Protein AF-A0AAD4XE74-F1 (afdb_monomer)

InterPro domains:
  IPR036691 Endonuclease/exonuclease/phosphatase superfamily [G3DSA:3.60.10.10] (6-83)
  IPR036691 Endonuclease/exonuclease/phosphatase superfamily [SSF56219] (14-82)

Radius of gyration: 14.6 Å; Cα contacts (8 Å, |Δi|>4): 123; chains: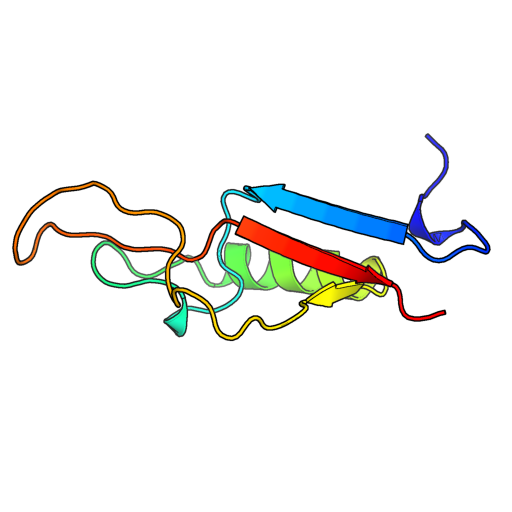 1; bounding box: 41×23×37 Å

Structure (mmCIF, N/CA/C/O backbone):
data_AF-A0AAD4XE74-F1
#
_entry.id   AF-A0AAD4XE74-F1
#
loop_
_atom_site.group_PDB
_atom_site.id
_atom_site.type_symbol
_atom_site.label_atom_id
_atom_site.label_alt_id
_atom_site.label_comp_id
_atom_site.label_asym_id
_atom_site.label_entity_id
_atom_site.label_seq_id
_atom_site.pdbx_PDB_ins_code
_atom_site.Cartn_x
_atom_site.Cartn_y
_atom_site.Cartn_z
_atom_site.occupancy
_atom_site.B_iso_or_equiv
_atom_site.auth_seq_id
_atom_site.auth_comp_id
_atom_site.auth_asym_id
_atom_site.auth_atom_id
_atom_site.pdbx_PDB_model_num
ATOM 1 N N . MET A 1 1 ? 25.278 -0.158 -4.386 1.00 51.12 1 MET A N 1
ATOM 2 C CA . MET A 1 1 ? 23.994 -0.791 -4.744 1.00 51.12 1 MET A CA 1
ATOM 3 C C . MET A 1 1 ? 23.669 -0.329 -6.141 1.00 51.12 1 MET A C 1
ATOM 5 O O . MET A 1 1 ? 23.653 0.876 -6.356 1.00 51.12 1 MET A O 1
ATOM 9 N N . GLU A 1 2 ? 23.514 -1.255 -7.079 1.00 57.50 2 GLU A N 1
ATOM 10 C CA . GLU A 1 2 ? 22.950 -0.915 -8.384 1.00 57.50 2 GLU A CA 1
ATOM 11 C C . GLU A 1 2 ? 21.494 -0.498 -8.190 1.00 57.50 2 GLU A C 1
ATOM 13 O O . GLU A 1 2 ? 20.784 -1.054 -7.348 1.00 57.50 2 GLU A O 1
ATOM 18 N N . ASN A 1 3 ? 21.081 0.537 -8.913 1.00 68.81 3 ASN A N 1
ATOM 19 C CA . ASN A 1 3 ? 19.697 0.965 -8.902 1.00 68.81 3 ASN A CA 1
ATOM 20 C C . ASN A 1 3 ? 18.884 -0.097 -9.651 1.00 68.81 3 ASN A C 1
ATOM 22 O O . ASN A 1 3 ? 19.134 -0.358 -10.823 1.00 68.81 3 ASN A O 1
ATOM 26 N N . VAL A 1 4 ? 17.913 -0.716 -8.983 1.00 70.88 4 VAL A N 1
ATOM 27 C CA . VAL A 1 4 ? 17.042 -1.711 -9.626 1.00 70.88 4 VAL A CA 1
ATOM 28 C C . VAL A 1 4 ? 16.252 -1.116 -10.796 1.00 70.88 4 VAL A C 1
ATOM 30 O O . VAL A 1 4 ? 15.975 -1.821 -11.756 1.00 70.88 4 VAL A O 1
ATOM 33 N N . ALA A 1 5 ? 15.996 0.196 -10.785 1.00 70.12 5 ALA A N 1
ATOM 34 C CA . ALA A 1 5 ? 15.351 0.904 -11.885 1.00 70.12 5 ALA A CA 1
ATOM 35 C C . ALA A 1 5 ? 16.237 1.068 -13.132 1.00 70.12 5 ALA A C 1
ATOM 37 O O . ALA A 1 5 ? 15.724 1.445 -14.178 1.00 70.12 5 ALA A O 1
ATOM 38 N N . SER A 1 6 ? 17.548 0.796 -13.059 1.00 71.50 6 SER A N 1
ATOM 39 C CA . SER A 1 6 ? 18.431 0.805 -14.239 1.00 71.50 6 SER A CA 1
ATOM 40 C C . SER A 1 6 ? 18.617 -0.572 -14.883 1.00 71.50 6 SER A C 1
ATOM 42 O O . SER A 1 6 ? 19.422 -0.707 -15.802 1.00 71.50 6 SER A O 1
ATOM 44 N N . LEU A 1 7 ? 17.928 -1.604 -14.386 1.00 75.12 7 LEU A N 1
ATOM 45 C CA . LEU 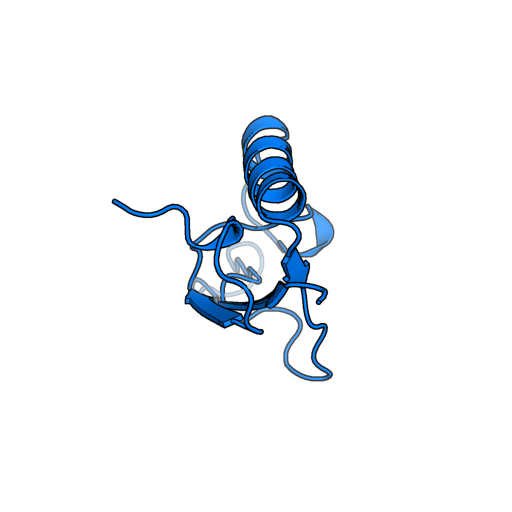A 1 7 ? 17.967 -2.940 -14.972 1.00 75.12 7 LEU A CA 1
ATOM 46 C C . LEU A 1 7 ? 17.111 -2.980 -16.244 1.00 75.12 7 LEU A C 1
ATOM 48 O O . LEU A 1 7 ? 15.939 -2.620 -16.216 1.00 75.12 7 LEU A O 1
ATOM 52 N N . ASP A 1 8 ? 17.675 -3.480 -17.345 1.00 79.00 8 ASP A N 1
ATOM 53 C CA . ASP A 1 8 ? 16.950 -3.723 -18.604 1.00 79.00 8 ASP A CA 1
ATOM 54 C C . ASP A 1 8 ? 16.164 -5.050 -18.543 1.00 79.00 8 ASP A C 1
ATOM 56 O O . ASP A 1 8 ? 16.349 -5.979 -19.334 1.00 79.00 8 ASP A O 1
ATOM 60 N N . CYS A 1 9 ? 15.340 -5.201 -17.506 1.00 82.81 9 CYS A N 1
ATOM 61 C CA . CYS A 1 9 ? 14.466 -6.350 -17.326 1.00 82.81 9 CYS A CA 1
ATOM 62 C C . CYS A 1 9 ? 13.210 -5.984 -16.529 1.00 82.81 9 CYS A C 1
ATOM 64 O O . CYS A 1 9 ? 13.158 -4.984 -15.815 1.00 82.81 9 CYS A O 1
ATOM 66 N N . VAL A 1 10 ? 12.172 -6.812 -16.666 1.00 89.44 10 VAL A N 1
ATOM 67 C CA . VAL A 1 10 ? 10.965 -6.686 -15.844 1.00 89.44 10 VAL A CA 1
ATOM 68 C C . VAL A 1 10 ? 11.265 -7.234 -14.454 1.00 89.44 10 VAL A C 1
ATOM 70 O O . VAL A 1 10 ? 11.754 -8.360 -14.322 1.00 89.44 10 VAL A O 1
ATOM 73 N N . TYR A 1 11 ? 10.948 -6.457 -13.426 1.00 90.88 11 TYR A N 1
ATOM 74 C CA . TYR A 1 11 ? 11.079 -6.827 -12.028 1.00 90.88 11 TYR A CA 1
ATOM 75 C C . TYR A 1 11 ? 9.815 -6.462 -11.246 1.00 90.88 11 TYR A C 1
ATOM 77 O O . TYR A 1 11 ? 9.042 -5.583 -11.623 1.00 90.88 11 TYR A O 1
ATOM 85 N N . ALA A 1 12 ? 9.608 -7.176 -10.140 1.00 93.31 12 ALA A N 1
ATOM 86 C CA . ALA A 1 12 ? 8.474 -6.975 -9.254 1.00 93.31 12 ALA A CA 1
ATOM 87 C C . ALA A 1 12 ? 8.942 -6.838 -7.802 1.00 93.31 12 ALA A C 1
ATOM 89 O O . ALA A 1 12 ? 9.798 -7.599 -7.346 1.00 93.31 12 ALA A O 1
ATOM 90 N N . ALA A 1 13 ? 8.349 -5.898 -7.070 1.00 93.81 13 ALA A N 1
ATOM 91 C CA . ALA A 1 13 ? 8.447 -5.784 -5.622 1.00 93.81 13 ALA A CA 1
ATOM 92 C C . ALA A 1 13 ? 7.110 -6.219 -5.011 1.00 93.81 13 ALA A C 1
ATOM 94 O O . ALA A 1 13 ? 6.088 -5.569 -5.217 1.00 93.81 13 ALA A O 1
ATOM 95 N N . ILE A 1 14 ? 7.112 -7.340 -4.288 1.00 95.25 14 ILE A N 1
ATOM 96 C CA . ILE A 1 14 ? 5.896 -7.962 -3.753 1.00 95.25 14 ILE A CA 1
ATOM 97 C C . ILE A 1 14 ? 6.070 -8.202 -2.258 1.00 95.25 14 ILE A C 1
ATOM 99 O O . ILE A 1 14 ? 7.083 -8.766 -1.839 1.00 95.25 14 ILE A O 1
ATOM 103 N N . GLY A 1 15 ? 5.076 -7.814 -1.465 1.00 95.00 15 GLY A N 1
ATOM 104 C CA . GLY A 1 15 ? 5.038 -8.092 -0.033 1.00 95.00 15 GLY A CA 1
ATOM 105 C C . GLY A 1 15 ? 4.376 -6.982 0.769 1.00 95.00 15 GLY A C 1
ATOM 106 O O . GLY A 1 15 ? 3.654 -6.155 0.218 1.00 95.00 15 GLY A O 1
ATOM 107 N N . ASP A 1 16 ? 4.650 -6.984 2.071 1.00 96.31 16 ASP A N 1
ATOM 108 C CA . ASP A 1 16 ? 4.149 -6.007 3.035 1.00 96.31 16 ASP A CA 1
ATOM 109 C C . ASP A 1 16 ? 5.027 -4.746 3.046 1.00 96.31 16 ASP A C 1
ATOM 111 O O . ASP A 1 16 ? 6.184 -4.770 3.477 1.00 96.31 16 ASP A O 1
ATOM 115 N N . PHE A 1 17 ? 4.464 -3.626 2.595 1.00 95.50 17 PHE A N 1
ATOM 116 C CA . PHE A 1 17 ? 5.139 -2.328 2.579 1.00 95.50 17 PHE A CA 1
ATOM 117 C C . PHE A 1 17 ? 4.938 -1.533 3.876 1.00 95.50 17 PHE A C 1
ATOM 119 O O . PHE A 1 17 ? 5.609 -0.521 4.075 1.00 95.50 17 PHE A O 1
ATOM 126 N N . ASN A 1 18 ? 4.027 -1.956 4.761 1.00 95.81 18 ASN A N 1
ATOM 127 C CA . ASN A 1 18 ? 3.640 -1.240 5.983 1.00 95.81 18 ASN A CA 1
ATOM 128 C C . ASN A 1 18 ? 3.241 0.237 5.762 1.00 95.81 18 ASN A C 1
ATOM 130 O O . ASN A 1 18 ? 3.324 1.066 6.670 1.00 95.81 18 ASN A O 1
ATOM 134 N N . VAL A 1 19 ? 2.783 0.582 4.556 1.00 95.56 19 VAL A N 1
ATOM 135 C CA . VAL A 1 19 ? 2.322 1.926 4.199 1.00 95.56 19 VAL A CA 1
ATOM 136 C C . VAL A 1 19 ? 1.162 1.847 3.211 1.00 95.56 19 VAL A C 1
ATOM 138 O O . VAL A 1 19 ? 1.110 0.985 2.332 1.00 95.56 19 VAL A O 1
ATOM 141 N N . ILE A 1 20 ? 0.207 2.760 3.372 1.00 96.69 20 ILE A N 1
ATOM 142 C CA . ILE A 1 20 ? -0.908 2.933 2.444 1.00 96.69 20 ILE A CA 1
ATOM 143 C C . ILE A 1 20 ? -0.571 4.013 1.403 1.00 96.69 20 ILE A C 1
ATOM 145 O O . ILE A 1 20 ? 0.146 4.969 1.690 1.00 96.69 20 ILE A O 1
ATOM 149 N N . SER A 1 21 ? -1.118 3.884 0.200 1.00 96.19 21 SER A N 1
ATOM 150 C CA . SER A 1 21 ? -0.967 4.837 -0.909 1.00 96.19 21 SER A CA 1
ATOM 151 C C . SER A 1 21 ? -2.094 5.874 -0.955 1.00 96.19 21 SER A C 1
ATOM 153 O O . SER A 1 21 ? -1.902 6.994 -1.431 1.00 96.19 21 SER A O 1
ATOM 155 N N . ASN A 1 22 ? -3.271 5.530 -0.420 1.00 95.50 22 ASN A N 1
ATOM 156 C CA . ASN A 1 22 ? -4.461 6.373 -0.451 1.00 95.50 22 ASN A CA 1
ATOM 157 C C . ASN A 1 22 ? -5.250 6.272 0.862 1.00 95.50 22 ASN A C 1
ATOM 159 O O . ASN A 1 22 ? -5.342 5.208 1.469 1.00 95.50 22 ASN A O 1
ATOM 163 N N . SER A 1 23 ? -5.902 7.355 1.294 1.00 96.31 23 SER A N 1
ATOM 164 C CA . SER A 1 23 ? -6.736 7.333 2.506 1.00 96.31 23 SER A CA 1
ATOM 165 C C . SER A 1 23 ? -7.882 6.316 2.448 1.00 96.31 23 SER A C 1
ATOM 167 O O . SER A 1 23 ? -8.295 5.807 3.486 1.00 96.31 23 SER A O 1
ATOM 169 N N . SER A 1 24 ? -8.377 5.984 1.253 1.00 94.88 24 SER A N 1
ATOM 170 C CA . SER A 1 24 ? -9.419 4.970 1.041 1.00 94.88 24 SER A CA 1
ATOM 171 C C . SER A 1 24 ? -8.960 3.531 1.320 1.00 94.88 24 SER A C 1
ATOM 173 O O . SER A 1 24 ? -9.801 2.635 1.451 1.00 94.88 24 SER A O 1
ATOM 175 N N . GLU A 1 25 ? -7.652 3.311 1.449 1.00 95.81 25 GLU A N 1
ATOM 176 C CA . GLU A 1 25 ? -7.040 2.031 1.813 1.00 95.81 25 GLU A CA 1
ATOM 177 C C . GLU A 1 25 ? -6.937 1.834 3.328 1.00 95.81 25 GLU A C 1
ATOM 179 O O . GLU A 1 25 ? -6.460 0.795 3.778 1.00 95.81 25 GLU A O 1
ATOM 184 N N . LYS A 1 26 ? -7.424 2.794 4.124 1.00 97.12 26 LYS A N 1
ATOM 185 C CA . LYS A 1 26 ? -7.555 2.677 5.575 1.00 97.12 26 LYS A CA 1
ATOM 186 C C . LYS A 1 26 ? -9.011 2.808 6.002 1.00 97.12 26 LYS A C 1
ATOM 188 O O . LYS A 1 26 ? -9.754 3.660 5.518 1.00 97.12 26 LYS A O 1
ATOM 193 N N . ARG A 1 27 ? -9.410 1.985 6.969 1.00 96.75 27 ARG A N 1
ATOM 194 C CA . ARG A 1 27 ? -10.682 2.102 7.685 1.00 96.75 27 ARG A CA 1
ATOM 195 C C . ARG A 1 27 ? -10.433 2.176 9.185 1.00 96.75 27 ARG A C 1
ATOM 197 O O . ARG A 1 27 ? -9.712 1.345 9.731 1.00 96.75 27 ARG A O 1
ATOM 204 N N . GLY A 1 28 ? -11.086 3.135 9.842 1.00 96.44 28 GLY A N 1
ATOM 205 C CA . GLY A 1 28 ? -10.941 3.376 11.278 1.00 96.44 28 GLY A CA 1
ATOM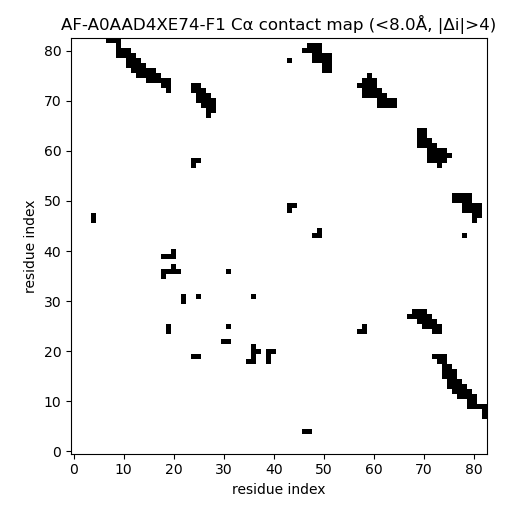 206 C C . GLY A 1 28 ? -9.590 3.996 11.649 1.00 96.44 28 GLY A C 1
ATOM 207 O O . GLY A 1 28 ? -8.747 4.267 10.794 1.00 96.44 28 GLY A O 1
ATOM 208 N N . GLY A 1 29 ? -9.374 4.214 12.945 1.00 95.56 29 GLY A N 1
ATOM 209 C CA . GLY A 1 29 ? -8.138 4.811 13.452 1.00 95.56 29 GLY A CA 1
ATOM 210 C C . GLY A 1 29 ? -7.963 6.282 13.058 1.00 95.56 29 GLY A C 1
ATOM 211 O O . GLY A 1 29 ? -8.931 6.984 12.774 1.00 95.56 29 GLY A O 1
ATOM 212 N N . LEU A 1 30 ? -6.714 6.749 13.093 1.00 94.88 30 LEU A N 1
ATOM 213 C CA . LEU A 1 30 ? -6.356 8.123 12.741 1.00 94.88 30 LEU A CA 1
ATOM 214 C C . LEU A 1 30 ? -6.280 8.316 11.226 1.00 94.88 30 LEU A C 1
ATOM 216 O O . LEU A 1 30 ? -5.924 7.393 10.489 1.00 94.88 30 LEU A O 1
ATOM 220 N N . THR A 1 31 ? -6.554 9.542 10.784 1.00 94.75 31 THR A N 1
ATOM 221 C CA . THR A 1 31 ? -6.331 9.952 9.398 1.00 94.75 31 THR A CA 1
ATOM 222 C C . THR A 1 31 ? -4.851 9.774 9.035 1.00 94.75 31 THR A C 1
ATOM 224 O O . THR A 1 31 ? -3.991 10.223 9.797 1.00 94.75 31 THR A O 1
ATOM 227 N N . PRO A 1 32 ? -4.536 9.138 7.894 1.00 95.19 32 PRO A N 1
ATOM 228 C CA . PRO A 1 32 ? -3.162 8.988 7.421 1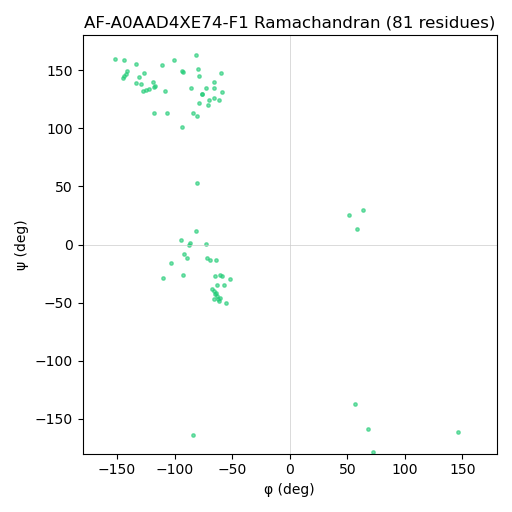.00 95.19 32 PRO A CA 1
ATOM 229 C C . PRO A 1 32 ? -2.477 10.339 7.201 1.00 95.19 32 PRO A C 1
ATOM 231 O O . PRO A 1 32 ? -3.125 11.303 6.785 1.00 95.19 32 PRO A O 1
ATOM 234 N N . SER A 1 33 ? -1.161 10.408 7.420 1.00 95.81 33 SER A N 1
ATOM 235 C CA . SER A 1 33 ? -0.401 11.612 7.079 1.00 95.81 33 SER A CA 1
ATOM 236 C C . SER A 1 33 ? -0.307 11.770 5.566 1.00 95.81 33 SER A C 1
ATOM 238 O O . SER A 1 33 ? 0.226 10.894 4.886 1.00 95.81 33 SER A O 1
ATOM 240 N N . TYR A 1 34 ? -0.738 12.919 5.043 1.00 96.06 34 TYR A N 1
ATOM 241 C CA . TYR A 1 34 ? -0.616 13.226 3.617 1.00 96.06 34 TYR A CA 1
ATOM 242 C C . TYR A 1 34 ? 0.836 13.159 3.125 1.00 96.06 34 TYR A C 1
ATOM 244 O O . TYR A 1 34 ? 1.076 12.702 2.013 1.00 96.06 34 TYR A O 1
ATOM 252 N N . SER A 1 35 ? 1.807 13.549 3.960 1.00 96.94 35 SER A N 1
ATOM 253 C CA . SER A 1 35 ? 3.224 13.459 3.595 1.00 96.94 35 SER A CA 1
ATOM 254 C C . SER A 1 35 ? 3.669 12.012 3.385 1.00 96.94 35 SER A C 1
ATOM 256 O O . SER A 1 35 ? 4.323 11.728 2.395 1.00 96.94 35 SER A O 1
ATOM 258 N N . GLN A 1 36 ? 3.242 11.081 4.244 1.00 94.56 36 GLN A N 1
ATOM 259 C CA . GLN A 1 36 ? 3.591 9.661 4.109 1.00 94.56 36 GLN A CA 1
ATOM 260 C C . GLN A 1 36 ? 2.978 9.047 2.846 1.00 94.56 36 GLN A C 1
ATOM 262 O O . GLN A 1 36 ? 3.649 8.290 2.149 1.00 94.56 36 GLN A O 1
ATOM 267 N N . LEU A 1 37 ? 1.727 9.408 2.528 1.00 97.44 37 LEU A N 1
ATOM 268 C CA . LEU A 1 37 ? 1.090 8.999 1.272 1.00 97.44 37 LEU A CA 1
ATOM 269 C C . LEU A 1 37 ? 1.871 9.537 0.068 1.00 97.44 37 LEU A C 1
ATOM 271 O O . LEU A 1 37 ? 2.128 8.808 -0.887 1.00 97.44 37 LEU A O 1
ATOM 275 N N . ALA A 1 38 ? 2.243 10.818 0.103 1.00 97.81 38 ALA A N 1
ATOM 276 C CA . ALA A 1 38 ? 2.963 11.471 -0.983 1.00 97.81 38 ALA A CA 1
ATOM 277 C C . ALA A 1 38 ? 4.363 10.875 -1.184 1.00 97.81 38 ALA A C 1
ATOM 279 O O . ALA A 1 38 ? 4.747 10.615 -2.324 1.00 97.81 38 ALA A O 1
ATOM 280 N N . ASP A 1 39 ? 5.094 10.606 -0.102 1.00 97.81 39 ASP A N 1
ATOM 281 C CA . ASP A 1 39 ? 6.431 10.010 -0.147 1.00 97.81 39 ASP A CA 1
ATOM 282 C C . ASP A 1 39 ? 6.385 8.602 -0.755 1.00 97.81 39 ASP A C 1
ATOM 284 O O . ASP A 1 39 ? 7.182 8.277 -1.638 1.00 97.81 39 ASP A O 1
ATOM 288 N N . PHE A 1 40 ? 5.410 7.783 -0.346 1.00 97.00 40 PHE A N 1
ATOM 289 C CA . PHE A 1 40 ? 5.248 6.436 -0.886 1.00 97.00 40 PHE A CA 1
ATOM 290 C C . PHE A 1 40 ? 4.869 6.448 -2.372 1.00 97.00 40 PHE A C 1
ATOM 292 O O . PHE A 1 40 ? 5.514 5.777 -3.175 1.00 97.00 40 PHE A O 1
ATOM 299 N N . ASN A 1 41 ? 3.899 7.277 -2.769 1.00 97.12 41 ASN A N 1
ATOM 300 C CA . ASN A 1 41 ? 3.521 7.425 -4.178 1.00 97.12 41 ASN A CA 1
ATOM 301 C C . ASN A 1 41 ? 4.668 7.988 -5.037 1.00 97.12 41 ASN A C 1
ATOM 303 O O . ASN A 1 41 ? 4.841 7.587 -6.188 1.00 97.12 41 ASN A O 1
ATOM 307 N N . SER A 1 42 ? 5.485 8.885 -4.478 1.00 96.81 42 SER A N 1
ATOM 308 C CA . SER A 1 42 ? 6.672 9.408 -5.161 1.00 96.81 42 SER A CA 1
ATOM 309 C C . SER A 1 42 ? 7.726 8.321 -5.353 1.00 96.81 42 SER A C 1
ATOM 311 O O . SER A 1 42 ? 8.348 8.276 -6.407 1.00 96.81 42 SER A O 1
ATOM 313 N N . MET A 1 43 ? 7.913 7.420 -4.381 1.00 94.81 43 MET A N 1
ATOM 314 C CA . MET A 1 43 ? 8.810 6.267 -4.528 1.00 94.81 43 MET A CA 1
ATOM 315 C C . MET A 1 43 ? 8.355 5.344 -5.662 1.00 94.81 43 MET A C 1
ATOM 317 O O . MET A 1 43 ? 9.159 5.035 -6.537 1.00 94.81 43 MET A O 1
ATOM 321 N N . ILE A 1 44 ? 7.067 4.983 -5.690 1.00 94.69 44 ILE A N 1
ATOM 322 C CA . ILE A 1 44 ? 6.478 4.158 -6.757 1.00 94.69 44 ILE A CA 1
ATOM 323 C C . ILE A 1 44 ? 6.742 4.800 -8.129 1.00 94.69 44 ILE A C 1
ATOM 325 O O . ILE A 1 44 ? 7.303 4.159 -9.016 1.00 94.69 44 ILE A O 1
ATOM 329 N N . SER A 1 45 ? 6.429 6.093 -8.264 1.00 93.94 45 SER A N 1
ATOM 330 C CA . SER A 1 45 ? 6.627 6.859 -9.501 1.00 93.94 45 SER A CA 1
ATOM 331 C C . SER A 1 45 ? 8.102 6.962 -9.914 1.00 93.94 45 SER A C 1
ATOM 333 O O . SER A 1 45 ? 8.450 6.685 -11.060 1.00 93.94 45 SER A O 1
ATOM 335 N N . ASN A 1 46 ? 8.997 7.288 -8.977 1.00 91.50 46 ASN A N 1
ATOM 336 C CA . ASN A 1 46 ? 10.433 7.433 -9.242 1.00 91.50 46 ASN A CA 1
ATOM 337 C C . ASN A 1 46 ? 11.095 6.114 -9.666 1.00 91.50 46 ASN A C 1
ATOM 339 O O . ASN A 1 46 ? 12.111 6.136 -10.360 1.00 91.50 46 ASN A O 1
ATOM 343 N N . CYS A 1 47 ? 10.541 4.978 -9.243 1.00 89.69 47 CYS A N 1
ATOM 344 C CA . CYS A 1 47 ? 10.987 3.653 -9.662 1.00 89.69 47 CYS A CA 1
ATOM 345 C C . CYS A 1 47 ? 10.305 3.162 -10.952 1.00 89.69 47 CYS A C 1
ATOM 347 O O . CYS A 1 47 ? 10.621 2.065 -11.406 1.00 89.69 47 CYS A O 1
ATOM 349 N N . GLY A 1 48 ? 9.394 3.945 -11.545 1.00 90.94 48 GLY A N 1
ATOM 350 C CA . GLY A 1 48 ? 8.632 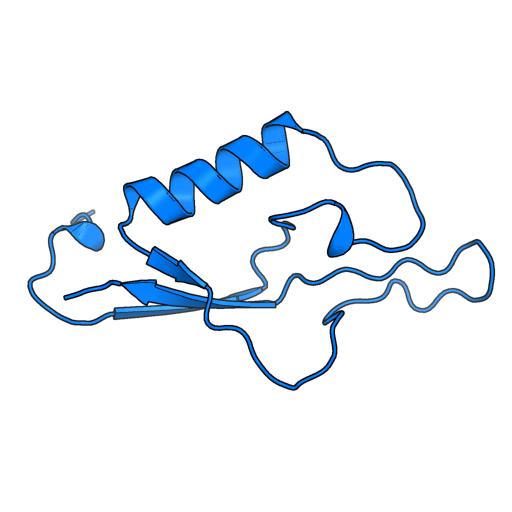3.541 -12.730 1.00 90.94 48 GLY A CA 1
ATOM 351 C C . GLY A 1 48 ? 7.717 2.344 -12.465 1.00 90.94 48 GLY A C 1
ATOM 352 O O . GLY A 1 48 ? 7.504 1.524 -13.356 1.00 90.94 48 GLY A O 1
ATOM 353 N N . LEU A 1 49 ? 7.242 2.205 -11.225 1.00 93.69 49 LEU A N 1
ATOM 354 C CA . LEU A 1 49 ? 6.426 1.081 -10.792 1.00 93.69 49 LEU A CA 1
ATOM 355 C C . LEU A 1 49 ? 4.936 1.387 -10.936 1.00 93.69 49 LEU A C 1
ATOM 357 O O . LEU A 1 49 ? 4.486 2.512 -10.722 1.00 93.69 49 LEU A O 1
ATOM 361 N N . ILE A 1 50 ? 4.169 0.342 -11.213 1.00 94.44 50 ILE A N 1
ATOM 362 C CA . ILE A 1 50 ? 2.711 0.329 -11.199 1.00 94.44 50 ILE A CA 1
ATOM 363 C C . ILE A 1 50 ? 2.224 -0.648 -10.127 1.00 94.44 50 ILE A C 1
ATOM 365 O O . ILE A 1 50 ? 2.777 -1.739 -9.976 1.00 94.44 50 ILE A O 1
ATOM 369 N N . ASP A 1 51 ? 1.212 -0.241 -9.358 1.00 94.19 51 ASP A N 1
ATOM 370 C CA . ASP A 1 51 ? 0.524 -1.117 -8.403 1.00 94.19 51 ASP A CA 1
ATOM 371 C C . ASP A 1 51 ? -0.452 -2.007 -9.174 1.00 94.19 51 ASP A C 1
ATOM 373 O O . ASP A 1 51 ? -1.322 -1.507 -9.890 1.00 94.19 51 ASP A O 1
ATOM 377 N N . ILE A 1 52 ? -0.282 -3.322 -9.058 1.00 92.50 52 ILE A N 1
ATOM 378 C CA . ILE A 1 52 ? -1.208 -4.280 -9.652 1.00 92.50 52 ILE A CA 1
ATOM 379 C C . ILE A 1 52 ? -2.412 -4.397 -8.722 1.00 92.50 52 ILE A C 1
ATOM 381 O O . ILE A 1 52 ? -2.319 -4.937 -7.618 1.00 92.50 52 ILE A O 1
ATOM 385 N N . GLU A 1 53 ? -3.553 -3.892 -9.187 1.00 80.56 53 GLU A N 1
ATOM 386 C CA . GLU A 1 53 ? -4.831 -4.111 -8.518 1.00 80.56 53 GLU A CA 1
ATOM 387 C C . GLU A 1 53 ? -5.207 -5.600 -8.576 1.00 80.56 53 GLU A C 1
ATOM 389 O O . GLU A 1 53 ? -5.098 -6.245 -9.622 1.00 80.56 53 GLU A O 1
ATOM 394 N N . ASP A 1 54 ? -5.648 -6.145 -7.440 1.00 75.88 54 ASP A N 1
ATOM 395 C CA . ASP A 1 54 ? -6.199 -7.495 -7.343 1.00 75.88 54 ASP A CA 1
ATOM 396 C C . ASP A 1 54 ? -7.708 -7.455 -7.044 1.00 75.88 54 ASP A C 1
ATOM 398 O O . ASP A 1 54 ? -8.223 -6.500 -6.461 1.00 75.88 54 ASP A O 1
ATOM 402 N N . ASP A 1 55 ? -8.418 -8.517 -7.436 1.00 82.94 55 ASP A N 1
ATOM 403 C CA . ASP A 1 55 ? -9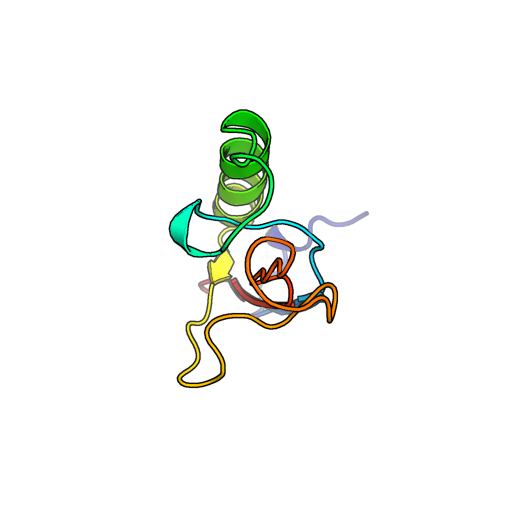.841 -8.736 -7.111 1.00 82.94 55 ASP A CA 1
ATOM 404 C C . ASP A 1 55 ? -10.048 -9.321 -5.694 1.00 82.94 55 ASP A C 1
ATOM 406 O O . ASP A 1 55 ? -11.117 -9.830 -5.340 1.00 82.94 55 ASP A O 1
ATOM 410 N N . GLY A 1 56 ? -8.998 -9.334 -4.882 1.00 83.75 56 GLY A N 1
ATOM 411 C CA . GLY A 1 56 ? -8.953 -9.897 -3.549 1.00 83.75 56 GLY A CA 1
ATOM 412 C C . GLY A 1 56 ? -9.477 -8.951 -2.463 1.00 83.75 56 GLY A C 1
ATOM 413 O O . GLY A 1 56 ? -10.227 -7.998 -2.704 1.00 83.75 56 GLY A O 1
ATOM 414 N N . PRO A 1 57 ? -9.160 -9.253 -1.192 1.00 89.19 57 PRO A N 1
ATOM 415 C CA . PRO A 1 57 ? -9.601 -8.439 -0.073 1.00 89.19 57 PRO A CA 1
ATOM 416 C C . PRO A 1 57 ? -9.052 -7.013 -0.166 1.00 89.19 57 PRO A C 1
ATOM 418 O O . PRO A 1 57 ? -7.848 -6.792 -0.118 1.00 89.19 57 PRO A O 1
ATOM 421 N N . ARG A 1 58 ? -9.951 -6.024 -0.147 1.00 91.38 58 ARG A N 1
ATOM 422 C CA . ARG A 1 58 ? -9.592 -4.594 -0.127 1.00 91.38 58 ARG A CA 1
ATOM 423 C C . ARG A 1 58 ? -8.591 -4.207 0.975 1.00 91.38 58 ARG A C 1
ATOM 425 O O . ARG A 1 58 ? -7.868 -3.230 0.816 1.00 91.38 58 ARG A O 1
ATOM 432 N N . TYR A 1 59 ? -8.591 -4.918 2.104 1.00 95.50 59 TYR A N 1
ATOM 433 C CA . TYR A 1 59 ? -7.659 -4.717 3.213 1.00 95.50 59 TYR A CA 1
ATOM 434 C C . TYR A 1 59 ? -6.912 -6.019 3.483 1.00 95.50 59 TYR A C 1
ATOM 436 O O . TYR A 1 59 ? -7.541 -7.072 3.605 1.00 95.50 59 TYR A O 1
ATOM 444 N N . THR A 1 60 ? -5.598 -5.930 3.642 1.00 96.31 60 THR A N 1
ATOM 445 C CA . THR A 1 60 ? -4.716 -7.087 3.844 1.00 96.31 60 THR A CA 1
ATOM 446 C C . THR A 1 60 ? -4.296 -7.234 5.307 1.00 96.31 60 THR A C 1
ATOM 448 O O . THR A 1 60 ? -3.916 -8.316 5.748 1.00 96.31 60 THR A O 1
ATOM 451 N N . TRP A 1 61 ? -4.480 -6.178 6.108 1.00 97.38 61 TRP A N 1
ATOM 452 C CA . TRP A 1 61 ? -4.193 -6.164 7.536 1.00 97.38 61 TRP A CA 1
ATOM 453 C C . TRP A 1 61 ? -5.391 -5.705 8.375 1.00 97.38 61 TRP A C 1
ATOM 455 O O . TRP A 1 61 ? -6.186 -4.849 7.976 1.00 97.38 61 TRP A O 1
ATOM 465 N N . THR A 1 62 ? -5.505 -6.249 9.590 1.00 97.75 62 THR A N 1
ATOM 466 C CA . THR A 1 62 ? -6.424 -5.752 10.617 1.00 97.75 62 THR A CA 1
ATOM 467 C C . THR A 1 62 ? -5.829 -5.873 12.015 1.00 97.75 62 THR A C 1
ATOM 469 O O . THR A 1 62 ? -5.1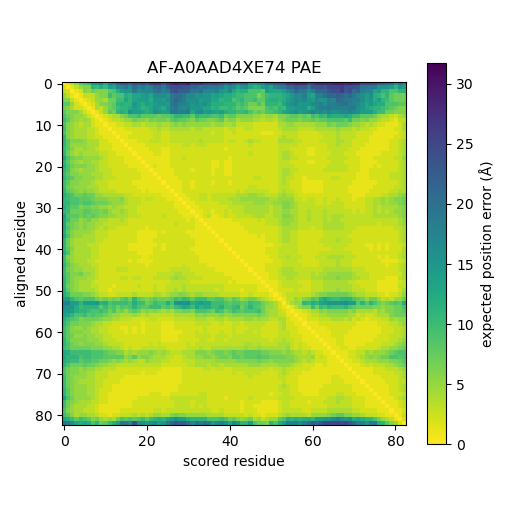89 -6.870 12.351 1.00 97.75 62 THR A O 1
ATOM 472 N N . ASN A 1 63 ? -6.143 -4.908 12.884 1.00 97.94 63 ASN A N 1
ATOM 473 C CA . ASN A 1 63 ? -5.793 -4.974 14.305 1.00 97.94 6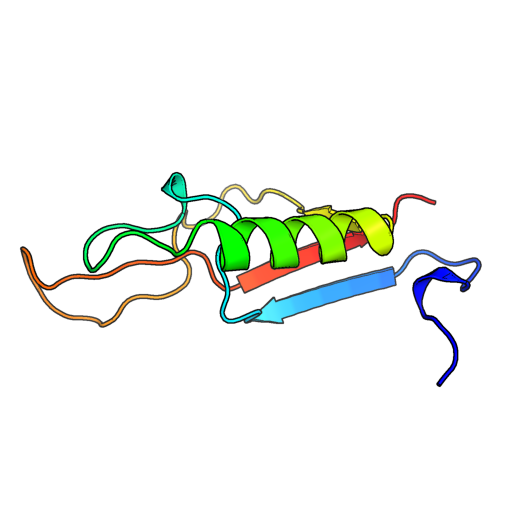3 ASN A CA 1
ATOM 474 C C . ASN A 1 63 ? -6.635 -5.991 15.107 1.00 97.94 63 ASN A C 1
ATOM 476 O O . ASN A 1 63 ? -6.466 -6.092 16.322 1.00 97.94 63 ASN A O 1
ATOM 480 N N . LYS A 1 64 ? -7.566 -6.706 14.453 1.00 97.81 64 LYS A N 1
ATOM 481 C CA . LYS A 1 64 ? -8.450 -7.742 15.026 1.00 97.81 64 LYS A CA 1
ATOM 482 C C . LYS A 1 64 ? -9.351 -7.267 16.173 1.00 97.81 64 LYS A C 1
ATOM 484 O O . LYS A 1 64 ? -9.953 -8.087 16.863 1.00 97.81 64 LYS A O 1
ATOM 489 N N . GLN A 1 65 ? -9.478 -5.959 16.382 1.00 97.75 65 GLN A N 1
ATOM 490 C CA . GLN A 1 65 ? -10.424 -5.418 17.354 1.00 97.75 65 GLN A CA 1
ATOM 491 C C . GLN A 1 65 ? -11.831 -5.350 16.760 1.00 97.75 65 GLN A C 1
ATOM 493 O O . GLN A 1 65 ? -12.010 -5.411 15.545 1.00 97.75 65 GLN A O 1
ATOM 498 N N . LEU A 1 66 ? -12.835 -5.219 17.624 1.00 95.12 66 LEU A N 1
ATOM 499 C CA . LEU A 1 66 ? -14.242 -5.174 17.234 1.00 95.12 66 LEU A CA 1
ATOM 500 C C . LEU A 1 66 ? -14.774 -3.733 17.205 1.00 95.12 66 LEU A C 1
ATOM 502 O O . LEU A 1 66 ? -14.266 -2.843 17.895 1.00 95.12 66 LEU A O 1
ATOM 506 N N . ASN A 1 67 ? -15.860 -3.529 16.457 1.00 94.06 67 ASN A N 1
ATOM 507 C CA . ASN A 1 67 ? -16.626 -2.280 16.406 1.00 94.06 67 ASN A CA 1
ATOM 508 C C . ASN A 1 67 ? -15.760 -1.064 16.020 1.00 94.06 67 ASN A C 1
ATOM 510 O O . ASN A 1 67 ? -14.929 -1.141 15.122 1.00 94.06 67 ASN A O 1
ATOM 514 N N . GLN A 1 68 ? -15.945 0.068 16.703 1.00 94.12 68 GLN A N 1
ATOM 515 C CA . GLN A 1 68 ? -15.271 1.341 16.413 1.00 94.12 68 GLN A CA 1
ATOM 516 C C . GLN A 1 68 ? -13.750 1.305 16.608 1.00 94.12 68 GLN A C 1
ATOM 518 O O . GLN A 1 68 ? -13.058 2.221 16.176 1.00 94.12 68 GLN A O 1
ATOM 523 N N . ARG A 1 69 ? -13.222 0.266 17.266 1.00 96.56 69 ARG A N 1
ATOM 524 C CA . ARG A 1 69 ? -11.778 0.090 17.439 1.00 96.56 69 ARG A CA 1
ATOM 525 C C . ARG A 1 69 ? -11.147 -0.753 16.335 1.00 96.56 69 ARG A C 1
ATOM 527 O O . ARG A 1 69 ? -9.923 -0.869 16.305 1.00 96.56 69 ARG A O 1
ATOM 534 N N . ASN A 1 70 ? -11.954 -1.358 15.461 1.00 97.94 70 ASN A N 1
ATOM 535 C CA . ASN A 1 70 ? -11.437 -2.107 14.328 1.00 97.94 70 ASN A CA 1
ATOM 536 C C . ASN A 1 70 ? -10.727 -1.154 13.363 1.00 97.94 70 ASN A C 1
ATOM 538 O O . ASN A 1 70 ? -11.298 -0.156 12.921 1.00 97.94 70 ASN A O 1
ATOM 542 N N . ILE A 1 71 ? -9.476 -1.482 13.060 1.00 98.25 71 ILE A N 1
ATOM 543 C CA . ILE A 1 71 ? -8.674 -0.805 12.048 1.00 98.25 71 ILE A CA 1
ATOM 544 C C . ILE A 1 71 ? -8.334 -1.835 10.979 1.00 98.25 71 ILE A C 1
ATOM 546 O O . ILE A 1 71 ? -7.976 -2.974 11.306 1.00 98.25 71 ILE A O 1
ATOM 550 N N . GLN A 1 72 ? -8.467 -1.429 9.720 1.00 98.12 72 GLN A N 1
ATOM 551 C CA . GLN A 1 72 ? -8.125 -2.236 8.552 1.00 98.12 72 GLN A CA 1
ATOM 552 C C . GLN A 1 72 ? -7.310 -1.393 7.575 1.00 98.12 72 GLN A C 1
ATOM 554 O O . GLN A 1 72 ? -7.619 -0.213 7.387 1.00 98.12 72 GLN A O 1
ATOM 559 N N . GLU A 1 73 ? -6.280 -1.989 6.980 1.00 97.50 73 GLU A N 1
ATOM 560 C CA . GLU A 1 73 ? -5.362 -1.326 6.046 1.00 97.50 73 GLU A CA 1
ATOM 561 C C . GLU A 1 73 ? -4.978 -2.262 4.892 1.00 97.50 73 GLU A C 1
ATOM 563 O O . GLU A 1 73 ? -4.932 -3.480 5.072 1.00 97.50 73 GLU A O 1
ATOM 568 N N . ARG A 1 74 ? -4.707 -1.702 3.707 1.00 96.44 74 ARG A N 1
ATOM 569 C CA . ARG A 1 74 ? -4.049 -2.408 2.593 1.00 96.44 74 ARG A CA 1
ATOM 570 C C . ARG A 1 74 ? -2.544 -2.147 2.655 1.00 96.44 74 ARG A C 1
ATOM 572 O O . ARG A 1 74 ? -2.096 -1.062 2.283 1.00 96.44 74 ARG A O 1
ATOM 579 N N . LEU A 1 75 ? -1.793 -3.121 3.163 1.00 96.50 75 LEU A N 1
ATOM 580 C CA . LEU A 1 75 ? -0.344 -3.011 3.378 1.00 96.50 75 LEU A CA 1
ATOM 581 C C . LEU A 1 75 ? 0.463 -3.892 2.418 1.00 96.50 75 LEU A C 1
ATOM 583 O O . LEU A 1 75 ? 1.576 -3.525 2.045 1.00 96.50 75 LEU A O 1
ATOM 587 N N . ASP A 1 76 ? -0.114 -5.008 1.975 1.00 95.81 76 ASP A N 1
ATOM 588 C CA . ASP A 1 76 ? 0.507 -5.909 1.009 1.00 95.81 76 ASP A CA 1
ATOM 589 C C . ASP A 1 76 ? 0.217 -5.445 -0.421 1.00 95.81 76 ASP A C 1
ATOM 591 O O . ASP A 1 76 ? -0.920 -5.082 -0.744 1.00 95.81 76 ASP A O 1
ATOM 595 N N . ARG A 1 77 ? 1.245 -5.434 -1.276 1.00 94.56 77 ARG A N 1
ATOM 596 C CA . ARG A 1 77 ? 1.146 -5.005 -2.682 1.00 94.56 77 ARG A CA 1
ATOM 597 C C . ARG A 1 77 ? 2.041 -5.830 -3.589 1.00 94.56 77 ARG A C 1
ATOM 599 O O . ARG A 1 77 ? 3.039 -6.395 -3.141 1.00 94.56 77 ARG A O 1
ATOM 606 N N . ALA A 1 78 ? 1.708 -5.820 -4.875 1.00 94.75 78 ALA A N 1
ATOM 607 C CA . ALA A 1 78 ? 2.589 -6.233 -5.955 1.00 94.75 78 ALA A CA 1
ATOM 608 C C . ALA A 1 78 ? 2.829 -5.031 -6.874 1.00 94.75 78 ALA A C 1
ATOM 610 O O . ALA A 1 78 ? 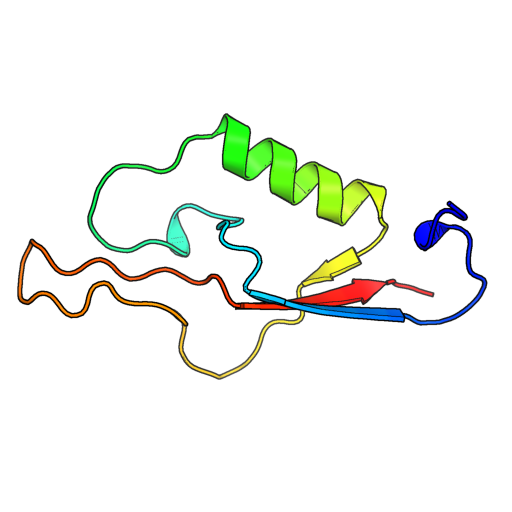1.910 -4.550 -7.530 1.00 94.75 78 ALA A O 1
ATOM 611 N N . LEU A 1 79 ? 4.067 -4.544 -6.899 1.00 95.25 79 LEU A N 1
ATOM 612 C CA . LEU A 1 79 ? 4.499 -3.432 -7.736 1.00 95.25 79 LEU A CA 1
ATOM 613 C C . LEU A 1 79 ? 5.387 -3.961 -8.859 1.00 95.25 79 LEU A C 1
ATOM 615 O O . LEU A 1 79 ? 6.307 -4.730 -8.585 1.00 95.25 79 LEU A O 1
ATOM 619 N N . VAL A 1 80 ? 5.147 -3.553 -10.100 1.00 94.81 80 VAL A N 1
ATOM 620 C CA . VAL A 1 80 ? 5.901 -4.026 -11.277 1.00 94.81 80 VAL A CA 1
ATOM 621 C C . VAL A 1 80 ? 6.339 -2.832 -12.112 1.00 94.81 80 VAL A C 1
ATOM 623 O O . VAL A 1 80 ? 5.610 -1.850 -12.167 1.00 94.81 80 VAL A O 1
ATOM 626 N N . ASN A 1 81 ? 7.517 -2.871 -12.734 1.00 92.31 81 ASN A N 1
ATOM 627 C CA . ASN A 1 81 ? 7.917 -1.809 -13.660 1.00 92.31 81 ASN A CA 1
ATOM 628 C C . ASN A 1 81 ? 7.247 -1.961 -15.035 1.00 92.31 81 ASN A C 1
ATOM 630 O O . ASN A 1 81 ? 7.076 -3.076 -15.533 1.00 92.31 81 ASN A O 1
ATOM 634 N N . GLU A 1 82 ? 6.918 -0.838 -15.678 1.00 75.88 82 GLU A N 1
ATOM 635 C CA . GLU A 1 82 ? 6.681 -0.835 -17.126 1.00 75.88 82 GLU A CA 1
ATOM 636 C C . GLU A 1 82 ? 8.028 -0.984 -17.849 1.00 75.88 82 GLU A C 1
ATOM 638 O O . GLU A 1 82 ? 9.023 -0.373 -17.456 1.00 75.88 82 GLU A O 1
ATOM 643 N N . LYS A 1 83 ? 8.079 -1.856 -18.860 1.00 60.84 83 LYS A N 1
ATOM 644 C CA . LYS A 1 83 ? 9.282 -2.082 -19.667 1.00 60.84 83 LYS A CA 1
ATOM 645 C C . LYS A 1 83 ? 9.485 -0.968 -20.689 1.00 60.84 83 LYS A C 1
ATOM 647 O O . LYS A 1 83 ? 8.491 -0.639 -21.373 1.00 60.84 83 LYS A O 1
#

Nearest PDB structures (foldseek):
  6i6y-assembly1_A-2  TM=2.191E-01  e=3.096E+00  Thermus thermophilus HB8
  6i6i-assembly1_A  TM=2.184E-01  e=4.258E+00  Thermus thermophilus HB8
  6y9t-assembly2_B  TM=2.042E-01  e=3.995E+00  Lactobacillus acidophilus NCFM

Organism: NCBI:txid357466

Sequence (83 aa):
MENVASLDCVYAAIGDFNVISNSSEKRGGLTPSYSQLADFNSMISNCGLIDIEDDGPRYTWTNKQLNQRNIQERLDRALVNEK

Solvent-accessible surface area (backbone atoms only — not comparable to full-atom values): 5092 Å² total; per-residue (Å²): 131,83,61,75,73,75,50,97,63,83,54,71,55,70,48,77,66,82,52,49,72,49,73,87,37,47,41,57,78,74,84,73,59,68,65,59,24,50,54,50,48,46,50,37,54,77,52,48,39,43,78,62,86,73,96,63,73,80,48,69,43,65,76,81,45,68,75,87,68,27,31,36,29,32,27,60,49,44,31,34,43,76,128

Foldseek 3Di:
DPQPLPDPDKDKDWFFQVAALDQVQKDADDGDDPVRNVVVVVVCVVSQKDWDDDPDDSFPDWPPDDDRRIMTGNGTTMIMHDD

Secondary structure (DSSP, 8-state):
---GGG-SS--EEEEE-S--SSGGGEESSSPPPHHHHHHHHHHHHHTTEEE---SS-S-SEE----GGG--EE--EEEEEE--

pLDDT: mean 91.14, std 9.83, range [51.12, 98.25]

Mean predicted aligned error: 4.54 Å